Protein AF-A0A967IDP0-F1 (afdb_monomer_lite)

Radius of gyration: 13.99 Å; chains: 1; bounding box: 30×31×34 Å

Secondary structure (DSSP, 8-state):
-TT-EEEEEEEEETEEEEEEEEPTTS-EEEEEEE---TT-EEEEEEEE--GGGHHHHHHHH-TT--------EE-

Foldseek 3Di:
DVFKDWPFKWKAFQWAWDQCDQDPVRGRDIDIDRRRHRPHIDIDTDIDGDPVCVVVVDVVVDDPDDDDDGDIGHD

pLDDT: mean 89.79, std 5.79, range [75.44, 97.0]

Sequence (75 aa):
MPSCRLLGPVSLPGYRLVFHKIGMDESGKCDLLETGYPDDVAWGVLFSMDEADKPALDVAEGPSYYTTFLDVVFK

Structure (mmCIF, N/CA/C/O backbone):
data_AF-A0A967IDP0-F1
#
_entry.id   AF-A0A967IDP0-F1
#
loop_
_atom_site.group_PDB
_atom_site.id
_atom_site.type_symbol
_atom_site.label_atom_id
_atom_site.label_alt_id
_atom_site.label_comp_id
_atom_site.label_asym_id
_atom_site.label_entity_id
_atom_site.label_seq_id
_atom_site.pdbx_PDB_ins_code
_atom_site.Cartn_x
_atom_site.Cartn_y
_atom_site.Cartn_z
_atom_site.occupancy
_atom_site.B_iso_or_equiv
_atom_site.auth_seq_id
_atom_site.auth_comp_id
_atom_site.auth_asym_id
_atom_site.auth_atom_id
_atom_site.pdbx_PDB_model_num
ATOM 1 N N . MET A 1 1 ? 4.106 0.019 -14.228 1.00 75.44 1 MET A N 1
ATOM 2 C CA . MET A 1 1 ? 4.380 -1.404 -14.513 1.00 75.44 1 MET A CA 1
ATOM 3 C C . MET A 1 1 ? 3.340 -1.927 -15.489 1.00 75.44 1 MET A C 1
ATOM 5 O O . MET A 1 1 ? 2.162 -1.660 -15.269 1.00 75.44 1 MET A O 1
ATOM 9 N N . PRO A 1 2 ? 3.756 -2.574 -16.585 1.00 77.69 2 PRO A N 1
ATOM 10 C CA . PRO A 1 2 ? 2.868 -2.954 -17.683 1.00 77.69 2 PRO A CA 1
ATOM 11 C C . PRO A 1 2 ? 1.903 -4.106 -17.360 1.00 77.69 2 PRO A C 1
ATOM 13 O O . PRO A 1 2 ? 0.832 -4.149 -17.958 1.00 77.69 2 PRO A O 1
ATOM 16 N N . SER A 1 3 ? 2.230 -5.010 -16.427 1.00 89.00 3 SER A N 1
ATOM 17 C CA . SER A 1 3 ? 1.359 -6.152 -16.083 1.00 89.00 3 SER A CA 1
ATOM 18 C C . SER A 1 3 ? 0.281 -5.841 -15.037 1.00 89.00 3 SER A C 1
ATOM 20 O O . SER A 1 3 ? -0.574 -6.688 -14.770 1.00 89.00 3 SER A O 1
ATOM 22 N N . CYS A 1 4 ? 0.298 -4.641 -14.440 1.00 91.81 4 CYS A N 1
ATOM 23 C CA . CYS A 1 4 ? -0.616 -4.290 -13.357 1.00 91.81 4 CYS A CA 1
ATOM 24 C C . CYS A 1 4 ? -2.082 -4.379 -13.791 1.00 91.81 4 CYS A C 1
ATOM 26 O O . CYS A 1 4 ? -2.529 -3.673 -14.698 1.00 91.81 4 CYS A O 1
ATOM 28 N N . ARG A 1 5 ? -2.860 -5.184 -13.068 1.00 94.81 5 ARG A N 1
ATOM 29 C CA . ARG A 1 5 ? -4.308 -5.303 -13.233 1.00 94.81 5 ARG A CA 1
ATOM 30 C C . ARG A 1 5 ? -5.014 -4.890 -11.953 1.00 94.81 5 ARG A C 1
ATOM 32 O O . ARG A 1 5 ? -4.706 -5.385 -10.874 1.00 94.81 5 ARG A O 1
ATOM 39 N N . LEU A 1 6 ? -5.995 -4.004 -12.097 1.00 95.69 6 LEU A N 1
ATOM 40 C CA . LEU A 1 6 ? -6.890 -3.609 -11.015 1.00 95.69 6 LEU A CA 1
ATOM 41 C C . LEU A 1 6 ? -7.710 -4.816 -10.536 1.00 95.69 6 LEU A C 1
ATOM 43 O O . LEU A 1 6 ? -8.410 -5.435 -11.341 1.00 95.69 6 LEU A O 1
ATOM 47 N N . LEU A 1 7 ? -7.641 -5.118 -9.239 1.00 96.50 7 LEU A N 1
ATOM 48 C CA . LEU A 1 7 ? -8.488 -6.123 -8.592 1.00 96.50 7 LEU A CA 1
ATOM 49 C C . LEU A 1 7 ? -9.726 -5.493 -7.949 1.00 96.50 7 LEU A C 1
ATOM 51 O O . LEU A 1 7 ? -10.807 -6.064 -8.047 1.00 96.50 7 LEU A O 1
ATOM 55 N N . GLY A 1 8 ? -9.592 -4.311 -7.340 1.00 96.94 8 GLY A N 1
ATOM 56 C CA . GLY A 1 8 ? -10.727 -3.573 -6.782 1.00 96.94 8 GLY A CA 1
ATOM 57 C C . GLY A 1 8 ? -10.392 -2.754 -5.532 1.00 96.94 8 GLY A C 1
ATOM 58 O O . GLY A 1 8 ? -9.237 -2.733 -5.096 1.00 96.94 8 GLY A O 1
ATOM 59 N N . PRO A 1 9 ? -11.393 -2.055 -4.967 1.00 97.00 9 PRO A N 1
ATOM 60 C CA . PRO A 1 9 ? -11.246 -1.342 -3.708 1.00 97.00 9 PRO A CA 1
ATOM 61 C C . PRO A 1 9 ? -11.120 -2.323 -2.539 1.00 97.00 9 PRO A C 1
ATOM 63 O O . PRO A 1 9 ? -11.800 -3.349 -2.483 1.00 97.00 9 PRO A O 1
ATOM 66 N N . VAL A 1 10 ? -10.265 -1.979 -1.583 1.00 96.94 10 VAL A N 1
ATOM 67 C CA . VAL A 1 10 ? -10.055 -2.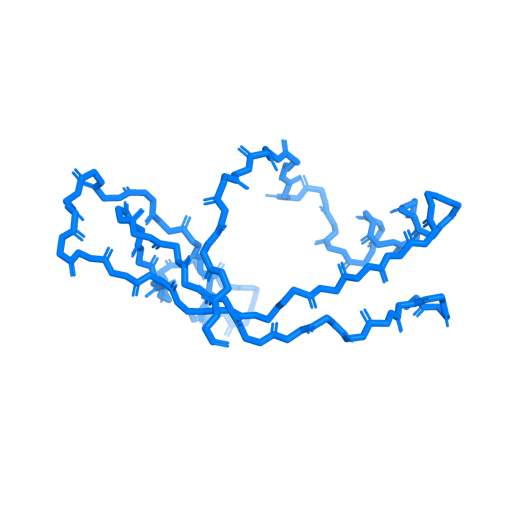749 -0.357 1.00 96.94 10 VAL A CA 1
ATOM 68 C C . VAL A 1 10 ? -10.049 -1.831 0.858 1.00 96.94 10 VAL A C 1
ATOM 70 O O . VAL A 1 10 ? -9.705 -0.648 0.772 1.00 96.94 10 VAL A O 1
ATOM 73 N N . SER A 1 11 ? -10.420 -2.392 2.003 1.00 95.31 11 SER A N 1
ATOM 74 C CA . SER A 1 11 ? -10.271 -1.758 3.310 1.00 95.31 11 SER A CA 1
ATOM 75 C C . SER A 1 11 ? -9.254 -2.503 4.163 1.00 95.31 11 SER A C 1
ATOM 77 O O . SER A 1 11 ? -9.211 -3.735 4.139 1.00 95.31 11 SER A O 1
ATOM 79 N N . LEU A 1 12 ? -8.507 -1.749 4.961 1.00 94.88 12 LEU A N 1
ATOM 80 C CA 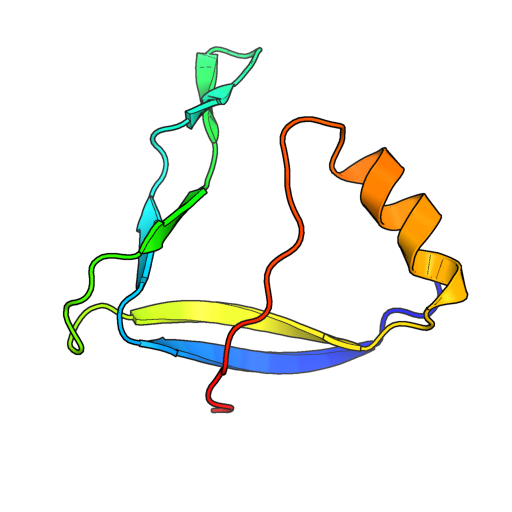. LEU A 1 12 ? -7.525 -2.239 5.916 1.00 94.88 12 LEU A CA 1
ATOM 81 C C . LEU A 1 12 ? -7.856 -1.674 7.317 1.00 94.88 12 LEU A C 1
ATOM 83 O O . LEU A 1 12 ? -7.527 -0.517 7.600 1.00 94.88 12 LEU A O 1
ATOM 87 N N . PRO A 1 13 ? -8.566 -2.443 8.167 1.00 94.81 13 PRO A N 1
ATOM 88 C CA . PRO A 1 13 ? -8.876 -2.062 9.548 1.00 94.81 13 PRO A CA 1
ATOM 89 C C . PRO A 1 13 ? -7.624 -2.018 10.433 1.00 94.81 13 PRO A C 1
ATOM 91 O O . PRO A 1 13 ? -6.703 -2.802 10.226 1.00 94.81 13 PRO A O 1
ATOM 94 N N . GLY A 1 14 ? -7.597 -1.146 11.441 1.00 94.56 14 GLY A N 1
ATOM 95 C CA . GLY A 1 14 ? -6.429 -0.941 12.307 1.00 94.56 14 GLY A CA 1
ATOM 96 C C . GLY A 1 14 ? -5.387 0.025 11.743 1.00 94.56 14 GLY A C 1
ATOM 97 O O . GLY A 1 14 ? -4.323 0.180 12.342 1.00 94.56 14 GLY A O 1
ATOM 98 N N . TYR A 1 15 ? -5.675 0.666 10.605 1.00 95.25 15 TYR A N 1
ATOM 99 C CA . TYR A 1 15 ? -4.755 1.557 9.898 1.00 95.25 15 TYR A CA 1
ATOM 100 C C . TYR A 1 15 ? -5.424 2.873 9.509 1.00 95.25 15 TYR A C 1
ATOM 102 O O . TYR A 1 15 ? -6.640 2.961 9.339 1.00 95.25 15 TYR A O 1
ATOM 110 N N . ARG A 1 16 ? -4.606 3.907 9.301 1.00 94.50 16 ARG A N 1
ATOM 111 C CA . ARG A 1 16 ? -5.042 5.225 8.835 1.00 94.50 16 ARG A CA 1
ATOM 112 C C . ARG A 1 16 ? -4.068 5.793 7.809 1.00 94.50 16 ARG A C 1
ATOM 114 O O . ARG A 1 16 ? -2.856 5.705 7.977 1.00 94.50 16 ARG A O 1
ATOM 121 N N . LEU A 1 17 ? -4.602 6.441 6.775 1.00 91.88 17 LEU A N 1
ATOM 122 C CA . LEU A 1 17 ? -3.799 7.272 5.878 1.00 91.88 17 LEU A CA 1
ATOM 123 C C . LEU A 1 17 ? -3.556 8.637 6.523 1.00 91.88 17 LEU A C 1
ATOM 125 O O . LEU A 1 17 ? -4.501 9.327 6.911 1.00 91.88 17 LEU A O 1
ATOM 129 N N . VAL A 1 18 ? -2.294 9.033 6.636 1.00 90.25 18 VAL A N 1
ATOM 130 C CA . VAL A 1 18 ? -1.871 10.285 7.277 1.00 90.25 18 VAL A CA 1
ATOM 131 C C . VAL A 1 18 ? -0.856 11.017 6.400 1.00 90.25 18 VAL A C 1
ATOM 133 O O . VAL A 1 18 ? 0.011 10.396 5.805 1.00 90.25 18 VAL A O 1
ATOM 136 N N . PHE A 1 19 ? -0.929 12.346 6.323 1.00 86.38 19 PHE A N 1
ATOM 137 C CA . PHE A 1 19 ? -0.054 13.164 5.466 1.00 86.38 19 PHE A CA 1
ATOM 138 C C . PHE A 1 19 ? 1.009 13.893 6.291 1.00 86.38 19 PHE A C 1
ATOM 140 O O . PHE A 1 19 ? 1.034 15.120 6.350 1.00 86.38 19 PHE A O 1
ATOM 147 N N . HIS A 1 20 ? 1.840 13.131 7.001 1.00 84.31 20 HIS A N 1
ATOM 148 C CA . HIS A 1 20 ? 2.785 13.684 7.979 1.00 84.31 20 HIS A CA 1
ATOM 149 C C . HIS A 1 20 ? 4.260 13.560 7.566 1.00 84.31 20 HIS A C 1
ATOM 151 O O . HIS A 1 20 ? 5.122 14.139 8.225 1.00 84.31 20 HIS A O 1
ATOM 157 N N . LYS A 1 21 ? 4.578 12.818 6.494 1.00 79.69 21 LYS A N 1
ATOM 158 C CA . LYS A 1 21 ? 5.958 12.681 6.002 1.00 79.69 21 LYS A CA 1
ATOM 159 C C . LYS A 1 21 ? 6.341 13.924 5.200 1.00 79.69 21 LYS A C 1
ATOM 161 O O . LYS A 1 21 ? 5.735 14.176 4.172 1.00 79.69 21 LYS A O 1
ATOM 166 N N . ILE A 1 22 ? 7.344 14.689 5.625 1.00 81.38 22 ILE A N 1
ATOM 167 C CA . ILE A 1 22 ? 7.769 15.895 4.891 1.00 81.38 22 ILE A CA 1
ATOM 168 C C . ILE A 1 22 ? 8.500 15.482 3.604 1.00 81.38 22 ILE A C 1
ATOM 170 O O . ILE A 1 22 ? 9.498 14.759 3.640 1.00 81.38 22 ILE A O 1
ATOM 174 N N . GLY A 1 23 ? 7.972 15.907 2.459 1.00 79.06 23 GLY A N 1
ATOM 175 C CA . GLY A 1 23 ? 8.554 15.720 1.137 1.00 79.06 23 GLY A CA 1
ATOM 176 C C . GLY A 1 23 ? 9.722 16.668 0.863 1.00 79.06 23 GLY A C 1
ATOM 177 O O . GLY A 1 23 ? 9.965 17.621 1.594 1.00 79.06 23 GLY A O 1
ATOM 178 N N . MET A 1 24 ? 10.446 16.422 -0.233 1.00 78.69 24 MET A N 1
ATOM 179 C CA . MET A 1 24 ? 11.522 17.319 -0.690 1.00 78.69 24 MET A CA 1
ATOM 180 C C . MET A 1 24 ? 11.011 18.711 -1.088 1.00 78.69 24 MET A C 1
ATOM 182 O O . MET A 1 24 ? 11.783 19.661 -1.117 1.00 78.69 24 MET A O 1
ATOM 186 N N . ASP A 1 25 ? 9.723 18.817 -1.398 1.00 84.00 25 ASP A N 1
ATOM 187 C CA . ASP A 1 25 ? 8.997 20.043 -1.722 1.00 84.00 25 ASP A CA 1
ATOM 188 C C . ASP A 1 25 ? 8.289 20.654 -0.497 1.00 84.00 25 ASP A C 1
ATOM 190 O O . ASP A 1 25 ? 7.385 21.468 -0.657 1.00 84.00 25 ASP A O 1
ATOM 194 N N . GLU A 1 26 ? 8.661 20.228 0.718 1.00 81.94 26 GLU A N 1
ATOM 195 C CA . GLU A 1 26 ? 8.063 20.624 2.006 1.00 81.94 26 GLU A CA 1
ATOM 196 C C . GLU A 1 26 ? 6.582 20.235 2.182 1.00 81.94 26 GLU A C 1
ATOM 198 O O . GLU A 1 26 ? 5.966 20.550 3.202 1.00 81.94 26 GLU A O 1
ATOM 203 N N . SER A 1 27 ? 6.005 19.496 1.231 1.00 84.44 27 SER A N 1
ATOM 204 C CA . SER A 1 27 ? 4.628 19.013 1.320 1.00 84.44 27 SER A CA 1
ATOM 205 C C . SER A 1 27 ? 4.501 17.792 2.238 1.00 84.44 27 SER A C 1
ATOM 207 O O . SER A 1 27 ? 5.451 17.040 2.456 1.00 84.44 27 SER A O 1
ATOM 209 N N . GLY A 1 28 ? 3.303 17.565 2.783 1.00 84.00 28 GLY A N 1
ATOM 210 C CA . GLY A 1 28 ? 2.985 16.328 3.492 1.00 84.00 28 GLY A CA 1
ATOM 211 C C . GLY A 1 28 ? 2.741 15.184 2.508 1.00 84.00 28 GLY A C 1
ATOM 212 O O . GLY A 1 28 ? 1.742 15.177 1.793 1.00 84.00 28 GLY A O 1
ATOM 213 N N . LYS A 1 29 ? 3.625 14.191 2.493 1.00 84.12 29 LYS A N 1
ATOM 214 C CA . LYS A 1 29 ? 3.449 12.914 1.801 1.00 84.12 29 LYS A CA 1
ATOM 215 C C . LYS A 1 29 ? 2.579 11.971 2.621 1.00 84.12 29 LYS A C 1
ATOM 217 O O . LYS A 1 29 ? 2.638 11.941 3.853 1.00 84.12 29 LYS A O 1
ATOM 222 N N . CYS A 1 30 ? 1.779 11.200 1.891 1.00 87.38 30 CYS A N 1
ATOM 223 C CA . CYS A 1 30 ? 0.918 10.168 2.442 1.00 87.38 30 CYS A CA 1
ATOM 224 C C . CYS A 1 30 ? 1.756 9.050 3.075 1.00 87.38 30 CYS A C 1
ATOM 226 O O . CYS A 1 30 ? 2.779 8.642 2.525 1.00 87.38 30 CYS A O 1
ATOM 228 N N . ASP A 1 31 ? 1.297 8.552 4.214 1.00 87.88 31 ASP A N 1
ATOM 229 C CA . ASP A 1 31 ? 1.830 7.389 4.899 1.00 87.88 31 ASP A CA 1
ATOM 230 C C . ASP A 1 31 ? 0.688 6.508 5.408 1.00 87.88 31 ASP A C 1
ATOM 232 O O . ASP A 1 31 ? -0.382 7.008 5.772 1.00 87.88 31 ASP A O 1
ATOM 236 N N . LEU A 1 32 ? 0.933 5.202 5.445 1.00 91.25 32 LEU A N 1
ATOM 237 C CA . LEU A 1 32 ? 0.005 4.215 5.980 1.00 91.25 32 LEU A CA 1
ATOM 238 C C . LEU A 1 32 ? 0.414 3.896 7.421 1.00 91.25 32 LEU A C 1
ATOM 240 O O . LEU A 1 32 ? 1.349 3.136 7.657 1.00 91.25 32 LEU A O 1
ATOM 244 N N . LEU A 1 33 ? -0.274 4.509 8.382 1.00 92.12 33 LEU A N 1
ATOM 245 C CA . LEU A 1 33 ? 0.030 4.382 9.804 1.00 92.12 33 LEU A CA 1
ATOM 246 C C . LEU A 1 33 ? -0.809 3.273 10.436 1.00 92.12 33 LEU A C 1
ATOM 248 O O . LEU A 1 33 ? -2.038 3.331 10.397 1.00 92.12 33 LEU A O 1
ATOM 252 N N . GLU A 1 34 ? -0.147 2.305 11.062 1.00 93.25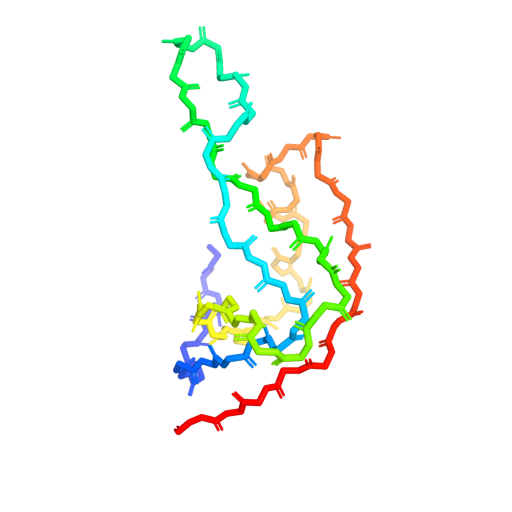 34 GLU A N 1
ATOM 253 C CA . GLU A 1 34 ? -0.798 1.338 11.946 1.00 93.25 34 GLU A CA 1
ATOM 254 C C . GLU A 1 34 ? -1.225 2.036 13.239 1.00 93.25 34 GLU A C 1
ATOM 256 O O . GLU A 1 34 ? -0.410 2.657 13.924 1.00 93.25 34 GLU A O 1
ATOM 261 N N . THR A 1 35 ? -2.513 1.964 13.562 1.00 92.88 35 THR A N 1
ATOM 262 C CA . THR A 1 35 ? -3.077 2.582 14.767 1.00 92.88 35 THR A CA 1
ATOM 263 C C . THR A 1 35 ? -3.464 1.546 15.818 1.00 92.88 35 THR A C 1
ATOM 265 O O . THR A 1 35 ? -3.531 1.881 16.998 1.00 92.88 35 THR A O 1
ATOM 268 N N . GLY A 1 36 ? -3.711 0.294 15.412 1.00 90.00 36 GLY A N 1
ATOM 269 C CA . GLY A 1 36 ? -4.150 -0.791 16.295 1.00 90.00 36 GLY A CA 1
ATOM 270 C C . GLY A 1 36 ? -5.610 -0.680 16.754 1.00 90.00 36 GLY A C 1
ATOM 271 O O . GLY A 1 36 ? -6.091 -1.555 17.474 1.00 90.00 36 GLY A O 1
ATOM 272 N N . TYR A 1 37 ? -6.334 0.362 16.334 1.00 91.88 37 TYR A N 1
ATOM 273 C CA . TYR A 1 37 ? -7.745 0.552 16.664 1.00 91.88 37 TYR A CA 1
ATOM 274 C C . TYR A 1 37 ? -8.628 0.000 15.538 1.00 91.88 37 TYR A C 1
ATOM 276 O O . TYR A 1 37 ? -8.538 0.486 14.414 1.00 91.88 37 TYR A O 1
ATOM 284 N N . PRO A 1 38 ? -9.513 -0.975 15.803 1.00 87.00 38 PRO A N 1
ATOM 285 C CA . PRO A 1 38 ? -10.288 -1.645 14.754 1.00 87.00 38 PRO A CA 1
ATOM 286 C C . PRO A 1 38 ? -11.280 -0.724 14.025 1.00 87.00 38 PRO A C 1
ATOM 288 O O . PRO A 1 38 ? -11.660 -1.019 12.895 1.00 87.00 38 PRO A O 1
ATOM 291 N N . ASP A 1 39 ? -11.672 0.388 14.652 1.00 92.62 39 ASP A N 1
ATOM 292 C CA . ASP A 1 39 ? -12.554 1.397 14.053 1.00 92.62 39 ASP A CA 1
ATOM 293 C C . ASP A 1 39 ? -11.823 2.313 13.055 1.00 92.62 39 ASP A C 1
ATOM 295 O O . ASP A 1 39 ? -12.463 2.980 12.238 1.00 92.62 39 ASP A O 1
ATOM 299 N N . ASP A 1 40 ? -10.488 2.338 13.089 1.00 95.06 40 ASP A N 1
ATOM 300 C CA . ASP A 1 40 ? -9.696 3.027 12.078 1.00 95.06 40 ASP A CA 1
ATOM 301 C C . ASP A 1 40 ? -9.603 2.176 10.821 1.00 95.06 40 ASP A C 1
ATOM 303 O O . ASP A 1 40 ? -9.224 1.007 10.866 1.00 95.06 40 ASP A O 1
ATOM 307 N N . VAL A 1 41 ? -9.937 2.773 9.679 1.00 94.50 41 VAL A N 1
ATOM 308 C CA . VAL A 1 41 ? -9.916 2.077 8.395 1.00 94.50 41 VAL A CA 1
ATOM 309 C C . VAL A 1 41 ? -9.173 2.908 7.362 1.00 94.50 41 VAL A C 1
ATOM 311 O O . VAL A 1 41 ? -9.605 4.005 6.992 1.00 94.50 41 VAL A O 1
ATOM 314 N N . ALA A 1 42 ? -8.089 2.345 6.838 1.00 95.94 42 ALA A N 1
ATOM 315 C CA . ALA A 1 42 ? -7.445 2.837 5.635 1.00 95.94 42 ALA A CA 1
ATOM 316 C C . ALA A 1 42 ? -8.122 2.211 4.413 1.00 95.94 42 ALA A C 1
ATOM 318 O O . ALA A 1 42 ? -8.417 1.016 4.379 1.00 95.94 42 ALA A O 1
ATOM 319 N N . TRP A 1 43 ? -8.364 3.030 3.398 1.00 95.31 43 TRP A N 1
ATOM 320 C CA . TRP A 1 43 ? -8.956 2.595 2.139 1.00 95.31 43 TRP A CA 1
ATOM 321 C C . TRP A 1 43 ? -7.917 2.667 1.036 1.00 95.31 43 TRP A C 1
ATOM 323 O O . TRP A 1 43 ? -7.131 3.611 0.975 1.00 95.31 43 TRP A O 1
ATOM 333 N N . GLY A 1 44 ? -7.929 1.671 0.161 1.00 94.56 44 GLY A N 1
ATOM 334 C CA . GLY A 1 44 ? -6.974 1.571 -0.928 1.00 94.56 44 GLY A CA 1
ATOM 335 C C . GLY A 1 44 ? -7.528 0.794 -2.108 1.00 94.56 44 GLY A C 1
ATOM 336 O O . GLY A 1 44 ? -8.687 0.376 -2.133 1.00 94.56 44 GLY A O 1
ATOM 337 N N . VAL A 1 45 ? -6.669 0.608 -3.100 1.00 95.69 45 VAL A N 1
ATOM 338 C CA . VAL A 1 45 ? -6.968 -0.154 -4.306 1.00 95.69 45 VAL A CA 1
ATOM 339 C C . VAL A 1 45 ? -5.925 -1.247 -4.445 1.00 95.69 45 VAL A C 1
ATOM 3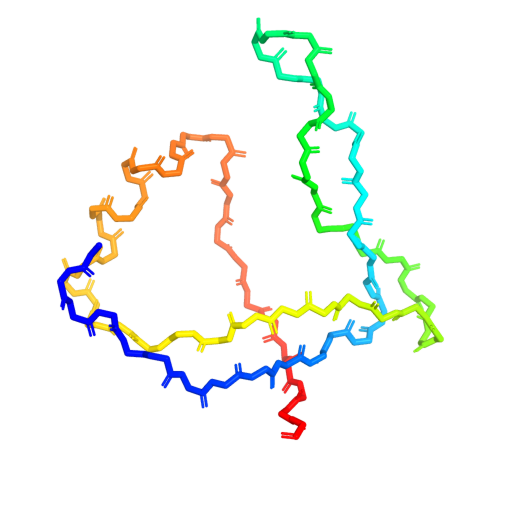41 O O . VAL A 1 45 ? -4.729 -0.968 -4.379 1.00 95.69 45 VAL A O 1
ATOM 344 N N . LEU A 1 46 ? -6.378 -2.483 -4.641 1.00 95.44 46 LEU A N 1
ATOM 345 C CA . LEU A 1 46 ? -5.488 -3.617 -4.830 1.00 95.44 46 LEU A CA 1
ATOM 346 C C . LEU A 1 46 ? -5.233 -3.855 -6.320 1.00 95.44 46 LEU A C 1
ATOM 348 O O . LEU A 1 46 ? -6.165 -3.901 -7.130 1.00 95.44 46 LEU A O 1
ATOM 352 N N . PHE A 1 47 ? -3.962 -4.048 -6.661 1.00 94.94 47 PHE A N 1
ATOM 353 C CA . PHE A 1 47 ? -3.509 -4.431 -7.992 1.00 94.94 47 PHE A CA 1
ATOM 354 C C . PHE A 1 47 ? -2.796 -5.782 -7.919 1.00 94.94 47 PHE A C 1
ATOM 356 O O . PHE A 1 47 ? -2.044 -6.036 -6.982 1.00 94.94 47 PHE A O 1
ATOM 363 N N . SER A 1 48 ? -3.007 -6.636 -8.917 1.00 95.19 48 SER A N 1
ATOM 364 C CA . SER A 1 48 ? -2.128 -7.778 -9.181 1.00 95.19 48 SER A CA 1
ATOM 365 C C . SER A 1 48 ? -1.065 -7.377 -10.192 1.00 95.19 48 SER A C 1
ATOM 367 O O . SER A 1 48 ? -1.368 -6.632 -11.124 1.00 95.19 48 SER A O 1
ATOM 369 N N . MET A 1 49 ? 0.133 -7.930 -10.068 1.00 94.50 49 MET A N 1
ATOM 370 C CA . MET A 1 49 ? 1.241 -7.725 -11.001 1.00 94.50 49 MET A CA 1
ATOM 371 C C . MET A 1 49 ? 2.033 -9.023 -11.162 1.00 94.50 49 MET A C 1
ATOM 373 O O . MET A 1 49 ? 1.986 -9.881 -10.279 1.00 94.50 49 MET A O 1
ATOM 377 N N . ASP A 1 50 ? 2.759 -9.150 -12.269 1.00 94.25 50 ASP A N 1
ATOM 378 C CA . ASP A 1 50 ? 3.794 -10.173 -12.420 1.00 94.25 50 ASP A CA 1
ATOM 379 C C . ASP A 1 50 ? 4.974 -9.856 -11.485 1.00 94.25 50 ASP A C 1
ATOM 381 O O . ASP A 1 50 ? 5.340 -8.694 -11.290 1.00 94.25 50 ASP A O 1
ATOM 385 N N . GLU A 1 51 ? 5.590 -10.885 -10.911 1.00 91.38 51 GLU A N 1
ATOM 386 C CA . GLU A 1 51 ? 6.772 -10.739 -10.061 1.00 91.38 51 GLU A CA 1
ATOM 387 C C . GLU A 1 51 ? 7.943 -10.085 -10.815 1.00 91.38 51 GLU A C 1
ATOM 389 O O . GLU A 1 51 ? 8.710 -9.323 -10.224 1.00 91.38 51 GLU A O 1
ATOM 394 N N . ALA A 1 52 ? 8.032 -10.283 -12.134 1.00 92.88 52 ALA A N 1
ATOM 395 C CA . ALA A 1 52 ? 9.039 -9.649 -12.983 1.00 92.88 52 ALA A CA 1
ATOM 396 C C . ALA A 1 52 ? 8.951 -8.109 -13.006 1.00 92.88 52 ALA A C 1
ATOM 398 O O . ALA A 1 52 ? 9.952 -7.444 -13.280 1.00 92.88 52 ALA A O 1
ATOM 399 N N . ASP A 1 53 ? 7.787 -7.531 -12.689 1.00 91.69 53 ASP A N 1
ATOM 400 C CA . ASP A 1 53 ? 7.583 -6.080 -12.622 1.00 91.69 53 ASP A CA 1
ATOM 401 C C . ASP A 1 53 ? 7.970 -5.482 -11.255 1.00 91.69 53 ASP A C 1
ATOM 403 O O . ASP A 1 53 ? 8.095 -4.256 -11.136 1.00 91.69 53 ASP A O 1
ATOM 407 N N . LYS A 1 54 ? 8.205 -6.312 -10.227 1.00 89.12 54 LYS A N 1
ATOM 408 C CA . LYS A 1 54 ? 8.565 -5.849 -8.878 1.00 89.12 54 LYS A CA 1
ATOM 409 C C . LYS A 1 54 ? 9.841 -4.991 -8.846 1.00 89.12 54 LYS A C 1
ATOM 411 O O . LYS A 1 54 ? 9.792 -3.929 -8.229 1.00 89.12 54 LYS A O 1
ATOM 416 N N . PRO A 1 55 ? 10.954 -5.349 -9.517 1.00 90.56 55 PRO A N 1
ATOM 417 C CA . PRO A 1 55 ? 12.156 -4.514 -9.495 1.00 90.56 55 PRO A CA 1
ATOM 418 C C . PRO A 1 55 ? 11.921 -3.110 -10.064 1.00 90.56 55 PRO A C 1
ATOM 420 O O . PRO A 1 55 ? 12.471 -2.134 -9.560 1.00 90.56 55 PRO A O 1
ATOM 423 N N . ALA A 1 56 ? 11.080 -2.989 -11.098 1.00 90.00 56 ALA A N 1
ATOM 424 C CA . ALA A 1 56 ? 10.729 -1.693 -11.671 1.00 90.00 56 ALA A CA 1
ATOM 425 C C . ALA A 1 56 ? 9.875 -0.851 -10.709 1.00 90.00 56 ALA A C 1
ATOM 427 O O . ALA A 1 56 ? 10.048 0.367 -10.658 1.00 90.00 56 ALA A O 1
ATOM 428 N N . LEU A 1 57 ? 8.984 -1.487 -9.937 1.00 88.31 57 LEU A N 1
ATOM 429 C CA . LEU A 1 57 ? 8.239 -0.821 -8.866 1.00 88.31 57 LEU A CA 1
ATOM 430 C C . LEU A 1 57 ? 9.170 -0.325 -7.761 1.00 88.31 57 LEU A C 1
ATOM 432 O O . LEU A 1 57 ? 9.092 0.838 -7.384 1.00 88.31 57 LEU A O 1
ATOM 436 N N . ASP A 1 58 ? 10.075 -1.180 -7.283 1.00 88.75 58 ASP A N 1
ATOM 437 C CA . ASP A 1 58 ? 10.991 -0.840 -6.191 1.00 88.75 58 ASP A CA 1
ATOM 438 C C . ASP A 1 58 ? 11.880 0.368 -6.563 1.00 88.75 58 ASP A C 1
ATOM 440 O O . ASP A 1 58 ? 12.129 1.246 -5.736 1.00 88.75 58 ASP A O 1
ATOM 444 N N . VAL A 1 59 ? 12.301 0.474 -7.831 1.00 89.06 59 VAL A N 1
ATOM 445 C CA . VAL A 1 59 ? 13.021 1.652 -8.355 1.00 89.06 59 VAL A CA 1
ATOM 446 C C . VAL A 1 59 ? 12.143 2.908 -8.377 1.00 89.06 59 VAL A C 1
ATOM 448 O O . VAL A 1 59 ? 12.642 3.997 -8.093 1.00 89.06 59 VAL A O 1
ATOM 451 N N . ALA A 1 60 ? 10.860 2.777 -8.722 1.00 87.38 60 ALA A N 1
ATOM 452 C CA . ALA A 1 60 ? 9.927 3.900 -8.788 1.00 87.38 60 ALA A CA 1
ATOM 453 C C . ALA A 1 60 ? 9.543 4.439 -7.397 1.00 87.38 60 ALA A C 1
ATOM 455 O O . ALA A 1 60 ? 9.446 5.654 -7.230 1.00 87.38 60 ALA A O 1
ATOM 456 N N . GLU A 1 61 ? 9.359 3.558 -6.410 1.00 84.44 61 GLU A N 1
ATOM 457 C CA . GLU A 1 61 ? 9.076 3.929 -5.013 1.00 84.44 61 GLU A CA 1
ATOM 458 C C . GLU A 1 61 ? 10.317 4.524 -4.325 1.00 84.44 61 GLU A C 1
ATOM 460 O O . GLU A 1 61 ? 10.234 5.486 -3.556 1.00 84.44 61 GLU A O 1
ATOM 465 N N . GLY A 1 62 ? 11.498 3.994 -4.645 1.00 82.19 62 GLY A N 1
ATOM 466 C CA . GLY A 1 62 ? 12.767 4.442 -4.090 1.00 82.19 62 GLY A CA 1
ATOM 467 C C . GLY A 1 62 ? 13.100 3.824 -2.722 1.00 82.19 62 GLY A C 1
ATOM 468 O O . GLY A 1 62 ? 12.311 3.092 -2.125 1.00 82.19 62 GLY A O 1
ATOM 469 N N . PRO A 1 63 ? 14.297 4.117 -2.184 1.00 78.31 63 PRO A N 1
ATOM 470 C CA . PRO A 1 63 ? 14.894 3.366 -1.072 1.00 78.31 63 PRO A CA 1
ATOM 471 C C . PRO A 1 63 ? 14.269 3.636 0.306 1.00 78.31 63 PRO A C 1
ATOM 473 O O . PRO A 1 63 ? 14.659 3.010 1.287 1.00 78.31 63 PRO A O 1
ATOM 476 N N . SER A 1 64 ? 13.343 4.591 0.418 1.00 76.00 64 SER A N 1
ATOM 477 C CA . SER A 1 64 ? 12.719 4.973 1.694 1.00 76.00 64 SER A CA 1
ATOM 478 C C . SER A 1 64 ? 11.502 4.121 2.065 1.00 76.00 64 SER A C 1
ATOM 480 O O . SER A 1 64 ? 10.917 4.339 3.127 1.00 76.00 64 SER A O 1
ATOM 482 N N . TYR A 1 65 ? 11.125 3.168 1.213 1.00 77.75 65 TYR A N 1
ATOM 483 C CA . TYR A 1 65 ? 10.013 2.254 1.445 1.00 77.75 65 TYR A CA 1
ATOM 484 C C . TYR A 1 65 ? 10.515 0.831 1.687 1.00 77.75 65 TYR A C 1
ATOM 486 O O . TYR A 1 65 ? 11.538 0.407 1.155 1.00 77.75 65 TYR A O 1
ATOM 494 N N . TYR A 1 66 ? 9.778 0.091 2.510 1.00 84.81 66 TYR A N 1
ATOM 495 C CA . TYR A 1 66 ? 10.019 -1.319 2.789 1.00 84.81 66 TYR A CA 1
ATOM 496 C C . TYR A 1 66 ? 8.796 -2.138 2.377 1.00 84.81 66 TYR A C 1
ATOM 498 O O . TYR A 1 66 ? 7.675 -1.635 2.341 1.00 84.81 66 TYR A O 1
ATOM 506 N N . THR A 1 67 ? 9.011 -3.413 2.059 1.00 89.38 67 THR A N 1
ATOM 507 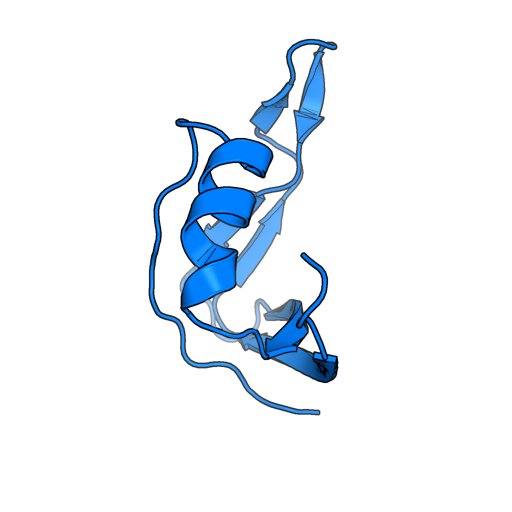C CA . THR A 1 67 ? 7.917 -4.343 1.758 1.00 89.38 67 THR A CA 1
ATOM 508 C C . THR A 1 67 ? 7.412 -4.978 3.051 1.00 89.38 67 THR A C 1
ATOM 510 O O . THR A 1 67 ? 8.204 -5.483 3.845 1.00 89.38 67 THR A O 1
ATOM 513 N N . THR A 1 68 ? 6.095 -4.981 3.242 1.00 91.94 68 THR A N 1
ATOM 514 C CA . THR A 1 68 ? 5.409 -5.731 4.299 1.00 91.94 68 THR A CA 1
ATOM 515 C C . THR A 1 68 ? 4.170 -6.417 3.725 1.00 91.94 68 THR A C 1
ATOM 517 O O . THR A 1 68 ? 3.695 -6.041 2.652 1.00 91.94 68 THR A O 1
ATOM 520 N N . PHE A 1 69 ? 3.663 -7.430 4.422 1.00 93.00 69 PHE A N 1
ATOM 521 C CA . PHE A 1 69 ? 2.472 -8.181 4.032 1.00 93.00 69 PHE A CA 1
ATOM 522 C C . PHE A 1 69 ? 1.335 -7.850 4.990 1.00 93.00 69 PHE A C 1
ATOM 524 O O . PHE A 1 69 ? 1.522 -7.877 6.204 1.00 93.00 69 PHE A O 1
ATOM 531 N N . LEU A 1 70 ? 0.171 -7.522 4.434 1.00 92.50 70 LEU A N 1
ATOM 532 C CA . LEU A 1 70 ? -1.008 -7.098 5.181 1.00 92.50 70 LEU A CA 1
ATOM 533 C C . LEU A 1 70 ? -2.230 -7.842 4.651 1.00 92.50 70 LEU A C 1
ATOM 535 O O . LEU A 1 70 ? -2.414 -7.947 3.436 1.00 92.50 70 LEU A O 1
ATOM 539 N N . ASP A 1 71 ? -3.075 -8.309 5.562 1.00 92.81 71 ASP A N 1
ATOM 540 C CA . ASP A 1 71 ? -4.379 -8.855 5.208 1.00 92.81 71 ASP A CA 1
ATOM 541 C C . ASP A 1 71 ? -5.353 -7.710 4.923 1.00 92.81 71 ASP A C 1
ATOM 543 O O . ASP A 1 71 ? -5.550 -6.813 5.743 1.00 92.81 71 ASP A O 1
ATOM 547 N N . VAL A 1 72 ? -5.979 -7.742 3.748 1.00 93.69 72 VAL A N 1
ATOM 548 C CA . VAL A 1 72 ? -6.945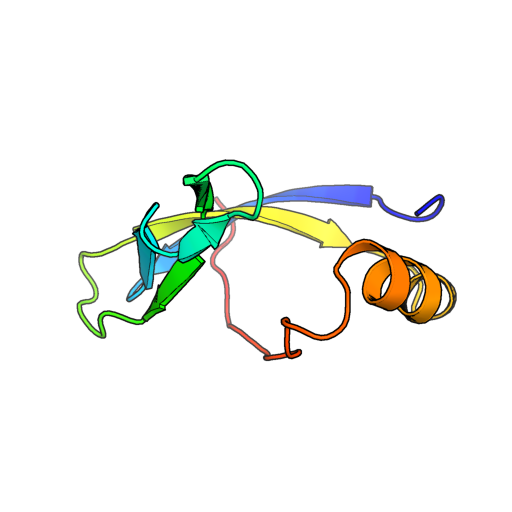 -6.729 3.309 1.00 93.69 72 VAL A CA 1
ATOM 549 C C . VAL A 1 72 ? -8.324 -7.341 3.106 1.00 93.69 72 VAL A C 1
ATOM 551 O O . VAL A 1 72 ? -8.465 -8.521 2.787 1.00 93.69 72 VAL A O 1
ATOM 554 N N . VAL A 1 73 ? -9.360 -6.518 3.250 1.00 95.19 73 VAL A N 1
ATOM 555 C CA . VAL A 1 73 ? -10.755 -6.930 3.063 1.00 95.19 73 VAL A CA 1
ATOM 556 C C . VAL A 1 73 ? -11.294 -6.311 1.775 1.00 95.19 73 VAL A C 1
ATOM 558 O O . VAL A 1 73 ? -11.365 -5.085 1.660 1.00 95.19 73 VAL A O 1
ATOM 561 N N . PHE A 1 74 ? -11.685 -7.150 0.812 1.00 94.94 74 PHE A N 1
ATOM 562 C CA . PHE A 1 74 ? -12.401 -6.710 -0.391 1.00 94.94 74 PHE A CA 1
ATOM 563 C C . PHE A 1 74 ? -13.790 -6.170 -0.049 1.00 94.94 74 PHE A C 1
ATOM 565 O O . PHE A 1 74 ? -14.420 -6.600 0.922 1.00 94.94 74 PHE A O 1
ATOM 572 N N . LYS A 1 75 ? -14.253 -5.222 -0.859 1.00 85.06 75 LYS A N 1
ATOM 573 C CA . LYS A 1 75 ? -15.525 -4.520 -0.681 1.00 85.06 75 LYS A CA 1
ATOM 574 C C . LYS A 1 75 ? -16.474 -4.770 -1.836 1.00 85.06 75 LYS A C 1
ATOM 576 O O . LYS A 1 75 ? -15.981 -4.914 -2.975 1.00 85.06 75 LYS A O 1
#